Protein AF-A0A2R7KNC0-F1 (afdb_monomer_lite)

Structure (mmCIF, N/CA/C/O backbone):
data_AF-A0A2R7KNC0-F1
#
_entry.id   AF-A0A2R7KNC0-F1
#
loop_
_atom_site.group_PDB
_atom_site.id
_atom_site.type_symbol
_atom_site.label_atom_id
_atom_site.label_alt_id
_atom_site.label_comp_id
_atom_site.label_asym_id
_atom_site.label_entity_id
_atom_site.label_seq_id
_atom_site.pdbx_PDB_ins_code
_atom_site.Cartn_x
_atom_site.Cartn_y
_atom_site.Cartn_z
_atom_site.occupancy
_atom_site.B_iso_or_equiv
_atom_site.auth_seq_id
_atom_site.auth_comp_id
_atom_site.auth_asym_id
_atom_site.auth_atom_id
_atom_site.pdbx_PDB_model_num
ATOM 1 N N . MET A 1 1 ? -12.760 20.084 -7.275 1.00 51.06 1 MET A N 1
ATOM 2 C CA . MET A 1 1 ? -11.986 19.035 -7.972 1.00 51.06 1 MET A CA 1
ATOM 3 C C . MET A 1 1 ? -12.185 17.751 -7.179 1.00 51.06 1 MET A C 1
ATOM 5 O O . MET A 1 1 ? -11.953 17.784 -5.979 1.00 51.06 1 MET A O 1
ATOM 9 N N . TYR A 1 2 ? -12.738 16.696 -7.780 1.00 61.56 2 TYR A N 1
ATOM 10 C CA . TYR A 1 2 ? -12.989 15.420 -7.096 1.00 61.56 2 TYR A CA 1
ATOM 11 C C . TYR A 1 2 ? -11.733 14.554 -7.204 1.00 61.56 2 TYR A C 1
ATOM 13 O O . TYR A 1 2 ? -11.330 14.212 -8.316 1.00 61.56 2 TYR A O 1
ATOM 21 N N . SER A 1 3 ? -11.102 14.238 -6.074 1.00 70.00 3 SER A N 1
ATOM 22 C CA . SER A 1 3 ? -10.018 13.256 -6.032 1.00 70.00 3 SER A CA 1
ATOM 23 C C . SER A 1 3 ? -10.629 11.874 -5.806 1.00 70.00 3 SER A C 1
ATOM 25 O O . SER A 1 3 ? -11.407 11.724 -4.863 1.00 70.00 3 SER A O 1
ATOM 27 N N . PRO A 1 4 ? -10.319 10.870 -6.640 1.00 85.12 4 PRO A N 1
ATOM 28 C CA . PRO A 1 4 ? -10.793 9.511 -6.416 1.00 85.12 4 PRO A CA 1
ATOM 29 C C . PRO A 1 4 ? -10.284 8.949 -5.077 1.00 85.12 4 PRO A C 1
ATOM 31 O O . PRO A 1 4 ? -9.286 9.415 -4.519 1.00 85.12 4 PRO A O 1
ATOM 34 N N . THR A 1 5 ? -10.964 7.916 -4.580 1.00 90.94 5 THR A N 1
ATOM 35 C CA . THR A 1 5 ? -10.633 7.222 -3.328 1.00 90.94 5 THR A CA 1
ATOM 36 C C . THR A 1 5 ? -10.337 5.757 -3.624 1.00 90.94 5 THR A C 1
ATOM 38 O O . THR A 1 5 ? -11.146 5.081 -4.260 1.00 90.94 5 THR A O 1
ATOM 41 N N . LEU A 1 6 ? -9.196 5.253 -3.152 1.00 94.56 6 LEU A N 1
ATOM 42 C CA . LEU A 1 6 ? -8.861 3.831 -3.246 1.00 94.56 6 LEU A CA 1
ATOM 43 C C . LEU A 1 6 ? -9.544 3.044 -2.124 1.00 94.56 6 LEU A C 1
ATOM 45 O O . LEU A 1 6 ? -9.614 3.511 -0.986 1.00 94.56 6 LEU A O 1
ATOM 49 N N . LYS A 1 7 ? -10.018 1.837 -2.447 1.00 96.69 7 LYS A N 1
ATOM 50 C CA . LYS A 1 7 ? -10.521 0.860 -1.474 1.00 96.69 7 LYS A CA 1
ATOM 51 C C . LYS A 1 7 ? -9.513 -0.271 -1.355 1.00 96.69 7 LYS A C 1
ATOM 53 O O . LYS A 1 7 ? -9.277 -0.972 -2.332 1.00 96.69 7 LYS A O 1
ATOM 58 N N . ILE A 1 8 ? -8.920 -0.424 -0.180 1.00 97.88 8 ILE A N 1
ATOM 59 C CA . ILE A 1 8 ? -7.798 -1.330 0.068 1.00 97.88 8 ILE A CA 1
ATOM 60 C C . ILE A 1 8 ? -8.231 -2.380 1.088 1.00 97.88 8 ILE A C 1
ATOM 62 O O . ILE A 1 8 ? -8.847 -2.042 2.100 1.00 97.88 8 ILE A O 1
ATOM 66 N N . LYS A 1 9 ? -7.886 -3.645 0.841 1.00 98.31 9 LYS A N 1
ATOM 67 C CA . LYS A 1 9 ? -8.069 -4.727 1.813 1.00 98.31 9 LYS A CA 1
ATOM 68 C C . LYS A 1 9 ? -6.733 -5.223 2.332 1.00 98.31 9 LYS A C 1
ATOM 70 O O . LYS A 1 9 ? -5.821 -5.439 1.542 1.00 98.31 9 LYS A O 1
ATOM 75 N N . VAL A 1 10 ? -6.632 -5.416 3.643 1.00 98.19 10 VAL A N 1
ATOM 76 C CA . VAL A 1 10 ? -5.415 -5.883 4.327 1.00 98.19 10 VAL A CA 1
ATOM 77 C C . VAL A 1 10 ? -5.677 -7.182 5.094 1.00 98.19 10 VAL A C 1
ATOM 79 O O . VAL A 1 10 ? -6.817 -7.431 5.501 1.00 98.19 10 VAL A O 1
ATOM 82 N N . PRO A 1 11 ? -4.648 -8.007 5.362 1.00 98.06 11 PRO A N 1
ATOM 83 C CA . PRO A 1 11 ? -4.787 -9.160 6.244 1.00 98.06 11 PRO A CA 1
ATOM 84 C C . PRO A 1 11 ? -5.318 -8.768 7.630 1.00 98.06 11 PRO A C 1
ATOM 86 O O . PRO A 1 11 ? -5.011 -7.695 8.160 1.00 98.06 11 PRO A O 1
ATOM 89 N N . ASN A 1 12 ? -6.096 -9.658 8.245 1.00 97.44 12 ASN A N 1
ATOM 90 C CA . ASN A 1 12 ? -6.656 -9.414 9.573 1.00 97.44 12 ASN A CA 1
ATOM 91 C C . ASN A 1 12 ? -5.530 -9.187 10.592 1.00 97.44 12 ASN A C 1
ATOM 93 O O . ASN A 1 12 ? -4.591 -9.974 10.694 1.00 97.44 12 ASN A O 1
ATOM 97 N N . GLY A 1 13 ? -5.626 -8.093 11.346 1.00 95.50 13 GLY A N 1
ATOM 98 C CA . GLY A 1 13 ? -4.624 -7.708 12.341 1.00 95.50 13 GLY A CA 1
ATOM 99 C C . GLY A 1 13 ? -3.347 -7.072 11.781 1.00 95.50 13 GLY A C 1
ATOM 100 O O . GLY A 1 13 ? -2.458 -6.778 12.580 1.00 95.50 13 GLY A O 1
ATOM 101 N N . TYR A 1 14 ? -3.249 -6.830 10.466 1.00 95.94 14 TYR A N 1
ATOM 102 C CA . TYR A 1 14 ? -2.090 -6.163 9.869 1.00 95.94 14 TYR A CA 1
ATOM 103 C C . TYR A 1 14 ? -1.869 -4.765 10.464 1.00 95.94 14 TYR A C 1
ATOM 105 O O . TYR A 1 14 ? -2.813 -3.995 10.663 1.00 95.94 14 TYR A O 1
ATOM 113 N N . LYS A 1 15 ? -0.601 -4.450 10.737 1.00 94.94 15 LYS A N 1
ATOM 114 C CA . LYS A 1 15 ? -0.111 -3.160 11.231 1.00 94.94 15 LYS A CA 1
ATOM 115 C C . LYS A 1 15 ? 1.241 -2.897 10.586 1.00 94.94 15 LYS A C 1
ATOM 117 O O . LYS A 1 15 ? 2.023 -3.833 10.423 1.00 94.94 15 LYS A O 1
ATOM 122 N N . GLY A 1 16 ? 1.522 -1.643 10.266 1.00 95.00 16 GLY A N 1
ATOM 123 C CA . GLY A 1 16 ? 2.749 -1.261 9.575 1.00 95.00 16 GLY A CA 1
ATOM 124 C C . GLY A 1 16 ? 2.489 -0.444 8.319 1.00 95.00 16 GLY A C 1
ATOM 125 O O . GLY A 1 16 ? 1.428 0.164 8.162 1.00 95.00 16 GLY A O 1
ATOM 126 N N . GLU A 1 17 ? 3.496 -0.386 7.455 1.00 95.25 17 GLU A N 1
ATOM 127 C CA . GLU A 1 17 ? 3.472 0.415 6.235 1.00 95.25 17 GLU A CA 1
ATOM 128 C C . GLU A 1 17 ? 2.849 -0.354 5.071 1.00 95.25 17 GLU A C 1
ATOM 130 O O . GLU A 1 17 ? 3.327 -1.415 4.679 1.00 95.25 17 GLU A O 1
ATOM 135 N N . VAL A 1 18 ? 1.802 0.225 4.491 1.00 96.56 18 VAL A N 1
ATOM 136 C CA . VAL A 1 18 ? 1.200 -0.259 3.254 1.00 96.56 18 VAL A CA 1
ATOM 137 C C . VAL A 1 18 ? 1.874 0.435 2.081 1.00 96.56 18 VAL A C 1
ATOM 139 O O . VAL A 1 18 ? 1.961 1.661 2.055 1.00 96.56 18 VAL A O 1
ATOM 142 N N . ASN A 1 19 ? 2.305 -0.349 1.098 1.00 96.56 19 ASN A N 1
ATO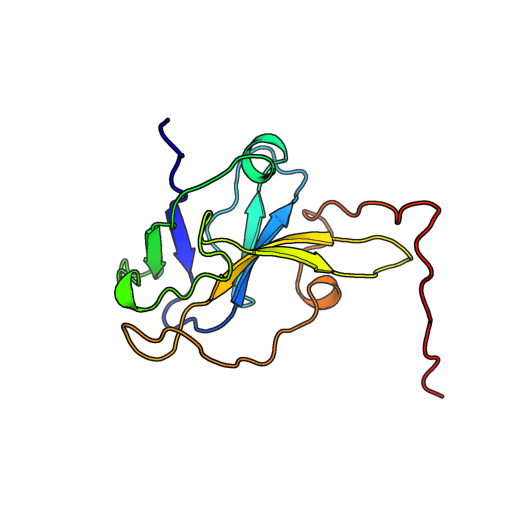M 143 C CA . ASN A 1 19 ? 2.997 0.108 -0.097 1.00 96.56 19 ASN A CA 1
ATOM 144 C C . ASN A 1 19 ? 2.224 -0.316 -1.346 1.00 96.56 19 ASN A C 1
ATOM 146 O O . ASN A 1 19 ? 2.114 -1.501 -1.649 1.00 96.56 19 ASN A O 1
ATOM 150 N N . LEU A 1 20 ? 1.702 0.657 -2.088 1.00 97.25 20 LEU A N 1
ATOM 151 C CA . LEU A 1 20 ? 1.058 0.451 -3.382 1.00 97.25 20 LEU A CA 1
ATOM 152 C C . LEU A 1 20 ? 2.082 0.708 -4.489 1.00 97.25 20 LEU A C 1
ATOM 154 O O . LEU A 1 20 ? 2.442 1.853 -4.765 1.00 97.25 20 LEU A O 1
ATOM 158 N N . VAL A 1 21 ? 2.598 -0.369 -5.069 1.00 97.06 21 VAL A N 1
ATOM 159 C CA . VAL A 1 21 ? 3.745 -0.375 -5.980 1.00 97.06 21 VAL A CA 1
ATOM 160 C C . VAL A 1 21 ? 3.300 -0.154 -7.423 1.00 97.06 21 VAL A C 1
ATOM 162 O O . VAL A 1 21 ? 2.324 -0.755 -7.869 1.00 97.06 21 VAL A O 1
ATOM 165 N N . LEU A 1 22 ? 4.037 0.676 -8.165 1.00 96.75 22 LEU A N 1
ATOM 166 C CA . LEU A 1 22 ? 3.847 0.826 -9.610 1.00 96.75 22 LEU A CA 1
ATOM 167 C C . LEU A 1 22 ? 4.147 -0.500 -10.326 1.00 96.75 22 LEU A C 1
ATOM 169 O O . LEU A 1 22 ? 5.214 -1.091 -10.141 1.00 96.75 22 LEU A O 1
ATOM 173 N N . SER A 1 23 ? 3.210 -0.968 -11.145 1.00 95.62 23 SER A N 1
ATOM 174 C CA . SER A 1 23 ? 3.199 -2.338 -11.642 1.00 95.62 23 SER A CA 1
ATOM 175 C C . SER A 1 23 ? 2.656 -2.450 -13.066 1.00 95.62 23 SER A C 1
ATOM 177 O O . SER A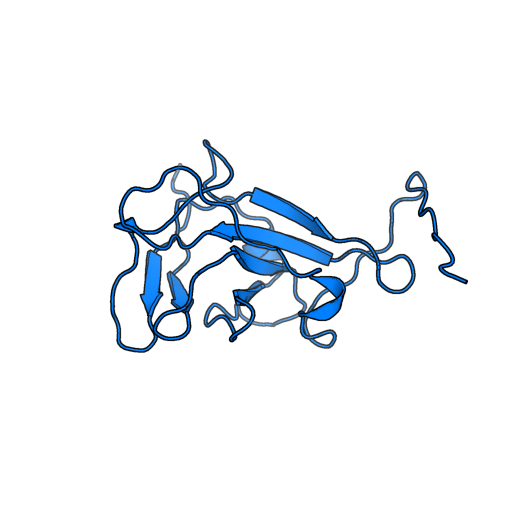 1 23 ? 1.864 -1.624 -13.508 1.00 95.62 23 SER A O 1
ATOM 179 N N . ASN A 1 24 ? 3.088 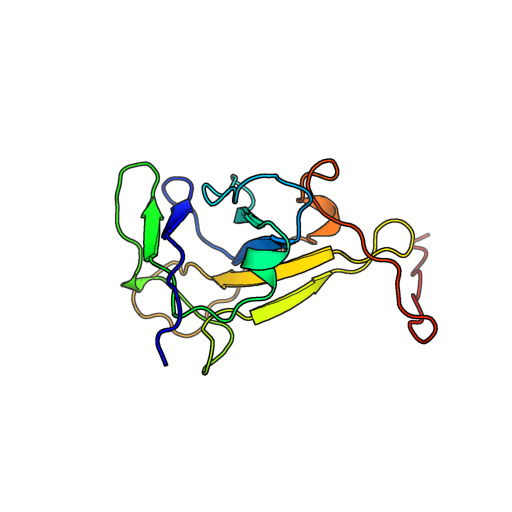-3.492 -13.781 1.00 93.62 24 ASN A N 1
ATOM 180 C CA . ASN A 1 24 ? 2.634 -3.818 -15.134 1.00 93.62 24 ASN A CA 1
ATOM 181 C C . ASN A 1 24 ? 1.419 -4.764 -15.106 1.00 93.62 24 ASN A C 1
ATOM 183 O O . ASN A 1 24 ? 1.439 -5.834 -15.712 1.00 93.62 24 ASN A O 1
ATOM 187 N N . VAL A 1 25 ? 0.411 -4.415 -14.311 1.00 93.69 25 VAL A N 1
ATOM 188 C CA . VAL A 1 25 ? -0.848 -5.161 -14.195 1.00 93.69 25 VAL A CA 1
ATOM 189 C C . VAL A 1 25 ? -1.923 -4.500 -15.048 1.00 93.69 25 VAL A C 1
ATOM 191 O O . VAL A 1 25 ? -1.935 -3.277 -15.173 1.00 93.69 25 VAL A O 1
ATOM 194 N N . ASP A 1 26 ? -2.834 -5.304 -15.597 1.00 92.38 26 ASP A N 1
ATOM 195 C CA . ASP A 1 26 ? -3.975 -4.795 -16.370 1.00 92.38 26 ASP A CA 1
ATOM 196 C C . ASP A 1 26 ? -5.000 -4.080 -15.473 1.00 92.38 26 ASP A C 1
ATOM 198 O O . ASP A 1 26 ? -5.622 -3.109 -15.894 1.00 92.38 26 ASP A O 1
ATOM 202 N N . ASP A 1 27 ? -5.134 -4.541 -14.224 1.00 94.00 27 ASP A N 1
ATOM 203 C CA . ASP A 1 27 ? -6.018 -3.986 -13.201 1.00 94.00 27 ASP A CA 1
ATOM 204 C C . ASP A 1 27 ? -5.294 -3.871 -11.850 1.00 94.00 27 ASP A C 1
ATOM 206 O O . ASP A 1 27 ? -4.443 -4.690 -11.490 1.00 94.00 27 ASP A O 1
ATOM 210 N N . ASN A 1 28 ? -5.690 -2.880 -11.049 1.00 96.25 28 ASN A N 1
ATOM 211 C CA . ASN A 1 28 ? -5.137 -2.657 -9.713 1.00 96.25 28 ASN A CA 1
ATOM 212 C C . ASN A 1 28 ? -5.356 -3.849 -8.762 1.00 96.25 28 ASN A C 1
ATOM 214 O O . ASN A 1 28 ? -6.478 -4.313 -8.554 1.00 96.25 28 ASN A O 1
ATOM 218 N N . ILE A 1 29 ? -4.298 -4.251 -8.056 1.00 96.62 29 ILE A N 1
ATOM 219 C CA . ILE A 1 29 ? -4.322 -5.260 -6.992 1.00 96.62 29 ILE A CA 1
ATOM 220 C C . ILE A 1 29 ? -4.311 -4.541 -5.636 1.00 96.62 29 ILE A C 1
ATOM 222 O O . ILE A 1 29 ? -3.260 -4.254 -5.061 1.00 96.62 29 ILE A O 1
ATOM 226 N N . LEU A 1 30 ? -5.508 -4.242 -5.124 1.00 96.75 30 LEU A N 1
ATOM 227 C CA . LEU A 1 30 ? -5.720 -3.502 -3.867 1.00 96.75 30 LEU A CA 1
ATOM 228 C C . LEU A 1 30 ? -5.973 -4.402 -2.644 1.00 96.75 30 LEU A C 1
ATOM 230 O O . LEU A 1 30 ? -6.246 -3.903 -1.551 1.00 96.75 30 LEU A O 1
ATOM 234 N N . ILE A 1 31 ? -5.888 -5.722 -2.815 1.00 97.50 31 ILE A N 1
ATOM 235 C CA . ILE A 1 31 ? -5.780 -6.672 -1.704 1.00 97.50 31 ILE A CA 1
ATOM 236 C C . ILE A 1 31 ? -4.290 -6.814 -1.413 1.00 97.50 31 ILE A C 1
ATOM 238 O O . ILE A 1 31 ? -3.570 -7.437 -2.192 1.00 97.50 31 ILE A O 1
ATOM 242 N N . VAL A 1 32 ? -3.824 -6.189 -0.336 1.00 96.00 32 VAL A N 1
ATOM 243 C CA . VAL A 1 32 ? -2.399 -6.184 -0.007 1.00 96.00 32 VAL A CA 1
ATOM 244 C C . VAL A 1 32 ? -1.984 -7.495 0.651 1.00 96.00 32 VAL A C 1
ATOM 246 O O . VAL A 1 32 ? -2.764 -8.133 1.362 1.00 96.00 32 VAL A O 1
ATOM 249 N N . ASP A 1 33 ? -0.743 -7.899 0.410 1.00 94.56 33 ASP A N 1
ATOM 250 C CA . ASP A 1 33 ? -0.181 -9.122 0.972 1.00 94.56 33 ASP A CA 1
ATOM 251 C C . ASP A 1 33 ? 0.232 -8.975 2.452 1.00 94.56 33 ASP A C 1
ATOM 253 O O . ASP A 1 33 ? 0.067 -7.931 3.088 1.00 94.56 33 ASP A O 1
ATOM 257 N N . SER A 1 34 ? 0.799 -10.039 3.028 1.00 93.31 34 SER A N 1
ATOM 258 C CA . SER A 1 34 ? 1.285 -10.050 4.415 1.00 93.31 34 SER A CA 1
ATOM 259 C C . SER A 1 34 ? 2.454 -9.099 4.685 1.00 93.31 34 SER A C 1
ATOM 261 O O . SER A 1 34 ? 2.747 -8.820 5.846 1.00 93.31 34 SER A O 1
ATOM 263 N N . ASN A 1 35 ? 3.138 -8.614 3.645 1.00 93.69 35 ASN A N 1
ATOM 264 C CA . ASN A 1 35 ? 4.158 -7.578 3.766 1.00 93.69 35 ASN A CA 1
ATOM 265 C C . ASN A 1 35 ? 3.561 -6.164 3.659 1.00 93.69 35 ASN A C 1
ATOM 267 O O . ASN A 1 35 ? 4.279 -5.196 3.891 1.00 93.69 35 ASN A O 1
ATOM 271 N N . GLY A 1 36 ? 2.263 -6.036 3.369 1.00 94.88 36 GLY A N 1
ATOM 272 C CA . GLY A 1 36 ? 1.595 -4.759 3.135 1.00 94.88 36 GLY A CA 1
ATOM 273 C C . GLY A 1 36 ? 1.752 -4.248 1.710 1.00 94.88 36 GLY A C 1
ATOM 274 O O . GLY A 1 36 ? 1.606 -3.050 1.488 1.00 94.88 36 GLY A O 1
ATOM 275 N N . THR A 1 37 ? 2.058 -5.116 0.745 1.00 96.75 37 THR A N 1
ATOM 276 C CA . THR A 1 37 ? 2.280 -4.708 -0.647 1.00 96.75 37 THR A CA 1
ATOM 277 C C . THR A 1 37 ? 1.022 -4.909 -1.485 1.00 96.75 37 THR A C 1
ATOM 279 O O . THR A 1 37 ? 0.466 -6.005 -1.519 1.00 96.75 37 THR A O 1
ATOM 282 N N . GLY A 1 38 ? 0.592 -3.859 -2.183 1.00 97.38 38 GLY A N 1
ATOM 283 C CA . GLY A 1 38 ? -0.382 -3.905 -3.277 1.00 97.38 38 GLY A CA 1
ATOM 284 C C . GLY A 1 38 ? 0.233 -3.366 -4.567 1.00 97.38 38 GLY A C 1
ATOM 285 O O . GLY A 1 38 ? 1.348 -2.844 -4.552 1.00 97.38 38 GLY A O 1
ATOM 286 N N . TYR A 1 39 ? -0.488 -3.468 -5.682 1.00 97.88 39 TYR A N 1
ATOM 287 C CA . TYR A 1 39 ? 0.034 -3.110 -7.004 1.00 97.88 39 TYR A CA 1
ATOM 288 C C . TYR A 1 39 ? -0.959 -2.231 -7.754 1.00 97.88 39 TYR A C 1
ATOM 290 O O . TYR A 1 39 ? -2.155 -2.514 -7.764 1.00 97.88 39 TYR A O 1
ATOM 298 N N . LEU A 1 40 ? -0.462 -1.160 -8.363 1.00 97.50 40 LEU A N 1
ATOM 299 C CA . LEU A 1 40 ? -1.252 -0.239 -9.170 1.00 97.50 40 LEU A CA 1
ATOM 300 C C . LEU A 1 40 ? -0.770 -0.271 -10.612 1.00 97.50 40 LEU A C 1
ATOM 302 O O . LEU A 1 40 ? 0.440 -0.306 -10.852 1.00 97.50 40 LEU A O 1
ATOM 306 N N . ASP A 1 41 ? -1.711 -0.181 -11.544 1.00 96.50 41 ASP A N 1
ATOM 307 C CA . ASP A 1 41 ? -1.382 0.164 -12.923 1.00 96.50 41 ASP A CA 1
ATOM 308 C C . ASP A 1 41 ? -0.817 1.601 -13.003 1.00 96.50 41 ASP A C 1
ATOM 310 O O . ASP A 1 41 ? -0.933 2.409 -12.069 1.00 96.50 41 ASP A O 1
ATOM 314 N N . GLU A 1 42 ? -0.182 1.941 -14.125 1.00 94.94 42 GLU A N 1
ATOM 315 C CA . GLU A 1 42 ? 0.479 3.240 -14.303 1.00 94.94 42 GLU A CA 1
ATOM 316 C C . GLU A 1 42 ? -0.492 4.426 -14.248 1.00 94.94 42 GLU A C 1
ATOM 318 O O . GLU A 1 42 ? -0.194 5.464 -13.642 1.00 94.94 42 GLU A O 1
ATOM 323 N N . TRP A 1 43 ? -1.667 4.288 -14.863 1.00 92.94 43 TRP A N 1
ATOM 324 C CA . TRP A 1 43 ? -2.665 5.352 -14.884 1.00 92.94 43 TRP A CA 1
ATOM 325 C C . TRP A 1 43 ? -3.134 5.672 -13.464 1.00 92.94 43 TRP A C 1
ATOM 327 O O . TRP A 1 43 ? -3.265 6.840 -13.087 1.00 92.94 43 TRP A O 1
ATOM 337 N N . THR A 1 44 ? -3.351 4.636 -12.658 1.00 93.38 44 THR A N 1
ATOM 338 C CA . THR A 1 44 ? -3.861 4.723 -11.297 1.00 93.38 44 THR A CA 1
ATOM 339 C C . THR A 1 44 ? -2.774 5.294 -10.419 1.00 93.38 44 THR A C 1
ATOM 341 O O . THR A 1 44 ? -3.044 6.242 -9.692 1.00 93.38 44 THR A O 1
ATOM 344 N N . PHE A 1 45 ? -1.539 4.814 -10.541 1.00 94.62 45 PHE A N 1
ATOM 345 C CA . PHE A 1 45 ? -0.396 5.307 -9.780 1.00 94.62 45 PHE A CA 1
ATOM 346 C C . PHE A 1 45 ? -0.129 6.809 -9.969 1.00 94.62 45 PHE A C 1
ATOM 348 O O . PHE A 1 45 ? 0.244 7.508 -9.025 1.00 94.62 45 PHE A O 1
ATOM 355 N N . ASN A 1 46 ? -0.322 7.327 -11.184 1.00 92.19 46 ASN A N 1
ATOM 356 C CA . ASN A 1 46 ? -0.019 8.721 -11.513 1.00 92.19 46 ASN A CA 1
ATOM 357 C C . ASN A 1 46 ? -1.100 9.722 -11.088 1.00 92.19 46 ASN A C 1
ATOM 359 O O . ASN A 1 46 ? -0.928 10.932 -11.256 1.00 92.19 46 ASN A O 1
ATOM 363 N N . LYS A 1 47 ? -2.201 9.248 -10.505 1.00 90.81 47 LYS A N 1
ATOM 364 C CA . LYS A 1 47 ? -3.251 10.112 -9.976 1.00 90.81 47 LYS A CA 1
ATOM 365 C C . LYS A 1 47 ? -3.004 10.548 -8.544 1.00 90.81 47 LYS A C 1
ATOM 367 O O . LYS A 1 47 ? -2.356 9.879 -7.747 1.00 90.81 47 LYS A O 1
ATOM 372 N N . THR A 1 48 ? -3.644 11.658 -8.205 1.00 86.00 48 THR A N 1
ATOM 373 C CA . THR A 1 48 ? -3.777 12.120 -6.828 1.00 86.00 48 THR A CA 1
ATOM 374 C C . THR A 1 48 ? -5.044 11.543 -6.213 1.00 86.00 48 THR A C 1
ATOM 376 O O . THR A 1 48 ? -6.133 11.706 -6.765 1.00 86.00 48 THR A O 1
ATOM 379 N N . TYR A 1 49 ? -4.909 10.923 -5.045 1.00 86.00 49 TYR A N 1
ATOM 380 C CA . TYR A 1 49 ? -6.029 10.357 -4.298 1.00 86.00 49 TYR A CA 1
ATOM 381 C C . TYR A 1 49 ? -6.269 11.123 -3.009 1.00 86.00 49 TYR A C 1
ATOM 383 O O . TYR A 1 49 ? -5.366 11.751 -2.453 1.00 86.00 49 TYR A O 1
ATOM 391 N N . SER A 1 50 ? -7.507 11.054 -2.532 1.00 89.38 50 SER A N 1
ATOM 392 C CA . SER A 1 50 ? -7.800 11.344 -1.134 1.00 89.38 50 SER A CA 1
ATOM 393 C C . SER A 1 50 ? -7.319 10.196 -0.244 1.00 89.38 50 SER A C 1
ATOM 395 O O . SER A 1 50 ? -6.925 9.130 -0.723 1.00 89.38 50 SER A O 1
ATOM 397 N N . ARG A 1 51 ? -7.454 10.381 1.070 1.00 93.56 51 ARG A N 1
ATOM 398 C CA . ARG A 1 51 ? -7.344 9.302 2.058 1.00 93.56 51 ARG A CA 1
ATOM 399 C C . ARG A 1 51 ? -8.118 8.047 1.602 1.00 93.56 51 ARG A C 1
ATOM 401 O O . ARG A 1 51 ? -9.268 8.208 1.182 1.00 93.56 51 ARG A O 1
ATOM 408 N N . PRO A 1 52 ? -7.514 6.844 1.644 1.00 95.56 52 PRO A N 1
ATOM 409 C CA . PRO A 1 52 ? -8.164 5.612 1.214 1.00 95.56 52 PRO A CA 1
ATOM 410 C C . PRO A 1 52 ? -9.180 5.113 2.240 1.00 95.56 52 PRO A C 1
ATOM 412 O O . PRO A 1 52 ? -9.118 5.458 3.417 1.00 95.56 52 PRO A O 1
ATOM 415 N N . ILE A 1 53 ? -10.060 4.224 1.788 1.00 96.81 53 ILE A N 1
ATOM 416 C CA . ILE A 1 53 ? -10.871 3.377 2.663 1.00 96.81 53 ILE A CA 1
ATOM 417 C C . ILE A 1 53 ? -10.122 2.059 2.818 1.00 96.81 53 ILE A C 1
ATOM 419 O O . ILE A 1 53 ? -9.800 1.416 1.817 1.00 96.81 53 ILE A O 1
ATOM 423 N N . VAL A 1 54 ? -9.842 1.660 4.057 1.00 97.94 54 VAL A N 1
ATOM 424 C CA . VAL A 1 54 ? -9.090 0.436 4.347 1.00 97.94 54 VAL A CA 1
ATOM 425 C C . VAL A 1 54 ? -9.913 -0.479 5.239 1.00 97.94 54 VAL A C 1
ATOM 427 O O . VAL A 1 54 ? -10.395 -0.065 6.295 1.00 97.94 54 VAL A O 1
ATOM 430 N N . GLU A 1 55 ? -10.041 -1.732 4.820 1.00 98.19 55 GLU A N 1
ATOM 431 C CA . GLU A 1 55 ? -10.749 -2.780 5.550 1.00 98.19 55 GLU A CA 1
ATOM 432 C C . GLU A 1 55 ? -9.861 -4.010 5.728 1.00 98.19 55 GLU A C 1
ATOM 434 O O . GLU A 1 55 ? -9.001 -4.317 4.903 1.00 98.19 55 GLU A O 1
ATOM 439 N N . GLN A 1 56 ? -10.084 -4.745 6.806 1.00 97.81 56 GLN A N 1
ATOM 440 C CA . GLN A 1 56 ? -9.541 -6.086 6.963 1.00 97.81 56 GLN A CA 1
ATOM 441 C C . GLN A 1 56 ? -10.297 -7.078 6.066 1.00 97.81 56 GLN A C 1
ATOM 443 O O . GLN A 1 56 ? -11.393 -6.796 5.574 1.00 97.81 56 GLN A O 1
ATOM 448 N N . MET A 1 57 ? -9.725 -8.262 5.845 1.00 97.75 57 MET A N 1
ATOM 449 C CA . MET A 1 57 ? -10.371 -9.320 5.055 1.00 97.75 57 MET A CA 1
ATOM 450 C C . MET A 1 57 ? -11.711 -9.773 5.653 1.00 97.75 57 MET A C 1
ATOM 452 O O . MET A 1 57 ? -12.598 -10.174 4.902 1.00 97.75 57 MET A O 1
ATOM 456 N N . ASP A 1 58 ? -11.875 -9.666 6.973 1.00 97.12 58 ASP A N 1
ATOM 457 C CA . ASP A 1 58 ? -13.138 -9.909 7.685 1.00 97.12 58 ASP A CA 1
ATOM 458 C C . ASP A 1 58 ? -14.149 -8.743 7.616 1.00 97.12 58 ASP A C 1
ATOM 460 O O . ASP A 1 58 ? -15.256 -8.858 8.138 1.00 97.12 58 ASP A O 1
ATOM 464 N N . GLY A 1 59 ? -13.795 -7.637 6.955 1.00 97.06 59 GLY A N 1
ATOM 465 C CA . GLY A 1 59 ? -14.641 -6.455 6.795 1.00 97.06 59 GLY A CA 1
ATOM 466 C C . GLY A 1 59 ? -14.492 -5.403 7.896 1.00 97.06 59 GLY A C 1
ATOM 467 O O . GLY A 1 59 ? -15.173 -4.379 7.843 1.00 97.06 59 GLY A O 1
ATOM 468 N N . LYS A 1 60 ? -13.606 -5.590 8.886 1.00 97.50 60 LYS A N 1
ATOM 469 C CA . LYS A 1 60 ? -13.360 -4.554 9.896 1.00 97.50 60 LYS A CA 1
ATOM 470 C C . LYS A 1 60 ? -12.751 -3.304 9.257 1.00 97.50 60 LYS A C 1
ATOM 472 O O . LYS A 1 60 ? -11.657 -3.348 8.698 1.00 97.50 60 LYS A O 1
ATOM 477 N N . ASN A 1 61 ? -13.427 -2.170 9.410 1.00 97.44 61 ASN A N 1
ATOM 478 C CA . ASN A 1 61 ? -12.941 -0.874 8.951 1.00 97.44 61 ASN A CA 1
ATOM 479 C C . ASN A 1 61 ? -11.767 -0.374 9.821 1.00 97.44 61 ASN A C 1
ATOM 481 O O . ASN A 1 61 ? -11.804 -0.483 11.049 1.00 97.44 61 ASN A O 1
ATOM 485 N N . LEU A 1 62 ? -10.723 0.158 9.179 1.00 97.38 62 LEU A N 1
ATOM 486 C CA . LEU A 1 62 ? -9.496 0.629 9.830 1.00 97.38 62 LEU A CA 1
ATOM 487 C C . LEU A 1 62 ? -9.287 2.142 9.734 1.00 97.38 62 LEU A C 1
ATOM 489 O O . LEU A 1 62 ? -8.188 2.609 10.021 1.00 97.38 62 LEU A O 1
ATOM 493 N N . ASP A 1 63 ? -10.305 2.913 9.353 1.00 95.25 63 ASP A N 1
ATOM 494 C CA . ASP A 1 63 ? -10.179 4.345 9.077 1.00 95.25 63 ASP A CA 1
ATOM 495 C C . ASP A 1 63 ? -9.555 5.113 10.253 1.00 95.25 63 ASP A C 1
ATOM 497 O O . ASP A 1 63 ? -8.639 5.903 10.063 1.00 95.25 63 ASP A O 1
ATOM 501 N N . GLU A 1 64 ? -9.926 4.817 11.497 1.00 96.31 64 GLU A N 1
ATOM 502 C CA . GLU A 1 64 ? -9.343 5.484 12.672 1.00 96.31 64 GLU A CA 1
ATOM 503 C C . GLU A 1 64 ? -7.862 5.153 12.909 1.00 96.31 64 GLU A C 1
ATOM 505 O O . GLU A 1 64 ? -7.187 5.875 13.633 1.00 96.31 64 GLU A O 1
ATOM 510 N N . TYR A 1 65 ? -7.330 4.095 12.299 1.00 96.94 65 TYR A N 1
ATOM 511 C CA . TYR A 1 65 ? -5.951 3.634 12.482 1.00 96.94 65 TYR A CA 1
ATOM 512 C C . TYR A 1 65 ? -5.002 4.142 11.390 1.00 96.94 65 TYR A C 1
ATOM 514 O O . TYR A 1 65 ? -3.804 3.862 11.448 1.00 96.94 65 TYR A O 1
ATOM 522 N N . LEU A 1 66 ? -5.512 4.851 10.376 1.00 96.38 66 LEU A N 1
ATOM 523 C CA . LEU A 1 66 ? -4.706 5.250 9.224 1.00 96.38 66 LEU A CA 1
ATOM 524 C C . LEU A 1 66 ? -3.876 6.498 9.515 1.00 96.38 66 LEU A C 1
ATOM 526 O O . LEU A 1 66 ? -4.420 7.565 9.809 1.00 96.38 66 LEU A O 1
ATOM 530 N N . ILE A 1 67 ? -2.570 6.369 9.308 1.00 95.44 67 ILE A N 1
ATOM 531 C CA . ILE A 1 67 ? -1.568 7.424 9.430 1.00 95.44 67 ILE A CA 1
ATOM 532 C C . ILE A 1 67 ? -1.059 7.766 8.026 1.00 95.44 67 ILE A C 1
ATOM 534 O O . ILE A 1 67 ? -0.477 6.921 7.344 1.00 95.44 67 ILE A O 1
ATOM 538 N N . GLY A 1 68 ? -1.295 9.001 7.587 1.00 93.81 68 GLY A N 1
ATOM 539 C CA . GLY A 1 68 ? -0.805 9.505 6.303 1.00 93.81 68 GLY A CA 1
ATOM 540 C C . GLY A 1 68 ? 0.611 10.071 6.409 1.00 93.81 68 GLY A C 1
ATOM 541 O O . GLY A 1 68 ? 1.020 10.542 7.465 1.00 93.81 68 GLY A O 1
ATOM 542 N N . PHE A 1 69 ? 1.344 10.070 5.298 1.00 90.62 69 PHE A N 1
ATOM 543 C CA . PHE A 1 69 ? 2.678 10.678 5.197 1.00 90.62 69 PHE A CA 1
ATOM 544 C C . PHE A 1 69 ? 2.677 12.050 4.522 1.00 90.62 69 PHE A C 1
ATOM 546 O O . PHE A 1 69 ? 3.676 12.763 4.571 1.00 90.62 69 PHE A O 1
ATOM 553 N N . SER A 1 70 ? 1.566 12.426 3.888 1.00 85.69 70 SER A N 1
ATOM 554 C CA . SER A 1 70 ? 1.407 13.709 3.207 1.00 85.69 70 SER A CA 1
ATOM 555 C C . SER A 1 70 ? 0.164 14.441 3.715 1.00 85.69 70 SER A C 1
ATOM 557 O O . SER A 1 70 ? -0.934 13.881 3.643 1.00 85.69 70 SER A O 1
ATOM 559 N N . PRO A 1 71 ? 0.280 15.706 4.162 1.00 80.75 71 PRO A N 1
ATOM 560 C CA . PRO A 1 71 ? -0.877 16.504 4.566 1.00 80.75 71 PRO A CA 1
ATOM 561 C C . PRO A 1 71 ? -1.872 16.782 3.431 1.00 80.75 71 PRO A C 1
ATOM 563 O O . PRO A 1 71 ? -3.050 17.000 3.698 1.00 80.75 71 PRO A O 1
ATOM 566 N N . SER A 1 72 ? -1.417 16.802 2.173 1.00 80.56 72 SER A N 1
ATOM 567 C CA . SER A 1 72 ? -2.242 17.182 1.016 1.00 80.56 72 SER A CA 1
ATOM 568 C C . SER A 1 72 ? -2.866 15.989 0.293 1.00 80.56 72 SER A C 1
ATOM 570 O O . SER A 1 72 ? -4.002 16.076 -0.166 1.00 80.56 72 SER A O 1
ATOM 572 N N . THR A 1 73 ? -2.139 14.875 0.188 1.00 85.75 73 THR A N 1
ATOM 573 C CA . THR A 1 73 ? -2.537 13.698 -0.607 1.00 85.75 73 THR A CA 1
ATOM 574 C C . THR A 1 73 ? -2.741 12.444 0.228 1.00 85.75 73 THR A C 1
ATOM 576 O O . THR A 1 73 ? -3.062 11.401 -0.330 1.00 85.75 73 THR A O 1
ATOM 579 N N . PHE A 1 74 ? -2.547 12.521 1.549 1.00 92.75 74 PHE A N 1
ATOM 580 C CA . PHE A 1 74 ? -2.504 11.398 2.492 1.00 92.75 74 PHE A CA 1
ATOM 581 C C . PHE A 1 74 ? -1.332 10.429 2.255 1.00 92.75 74 PHE A C 1
ATOM 583 O O . PHE A 1 74 ? -0.534 10.190 3.160 1.00 92.75 74 PHE A O 1
ATOM 590 N N . PHE A 1 75 ? -1.190 9.919 1.035 1.00 94.62 75 PHE A N 1
ATOM 591 C CA . PHE A 1 75 ? -0.097 9.056 0.606 1.00 94.62 75 PHE A CA 1
ATOM 592 C C . PHE A 1 75 ? 1.230 9.809 0.513 1.00 94.62 75 PHE A C 1
ATOM 594 O O . PHE A 1 75 ? 1.285 10.918 -0.025 1.00 94.62 75 PHE A O 1
ATOM 601 N N . GLY A 1 76 ? 2.305 9.167 0.961 1.00 93.06 76 GLY A N 1
ATOM 602 C CA . GLY A 1 76 ? 3.670 9.524 0.590 1.00 93.06 76 GLY A CA 1
ATOM 603 C C . GLY A 1 76 ? 4.023 8.883 -0.748 1.00 93.06 76 GLY A C 1
ATOM 604 O O . GLY A 1 76 ? 3.718 7.715 -0.963 1.00 93.06 76 GLY A O 1
ATOM 605 N N . LYS A 1 77 ? 4.652 9.630 -1.659 1.00 92.50 77 LYS A N 1
ATOM 606 C CA . LYS A 1 77 ? 5.212 9.065 -2.894 1.00 92.50 77 LYS A CA 1
ATOM 607 C C . LYS A 1 77 ? 6.696 8.799 -2.672 1.00 92.50 77 LYS A C 1
ATOM 609 O O . LYS A 1 77 ? 7.443 9.729 -2.377 1.00 92.50 77 LYS A O 1
ATOM 614 N N . GLY A 1 78 ? 7.097 7.540 -2.785 1.00 89.12 78 GLY A N 1
ATOM 615 C CA . GLY A 1 78 ? 8.440 7.080 -2.453 1.00 89.12 78 GLY A CA 1
ATOM 616 C C . GLY A 1 78 ? 9.118 6.340 -3.598 1.00 89.12 78 GLY A C 1
ATOM 617 O O . GLY A 1 78 ? 8.473 5.824 -4.514 1.00 89.12 78 GLY A O 1
ATOM 618 N N . LYS A 1 79 ? 10.446 6.271 -3.504 1.00 88.94 79 LYS A N 1
ATOM 619 C CA . LYS A 1 79 ? 11.308 5.433 -4.336 1.00 88.94 79 LYS A CA 1
ATOM 620 C C . LYS A 1 79 ? 12.137 4.538 -3.424 1.00 88.94 79 LYS A C 1
ATOM 622 O O . LYS A 1 79 ? 12.628 5.001 -2.398 1.00 88.94 79 LYS A O 1
ATOM 627 N N . SER A 1 80 ? 12.303 3.276 -3.796 1.00 87.12 80 SER A N 1
ATOM 628 C CA . SER A 1 80 ? 13.200 2.345 -3.115 1.00 87.12 80 SER A CA 1
ATOM 629 C C . SER A 1 80 ? 14.259 1.857 -4.094 1.00 87.12 80 SER A C 1
ATOM 631 O O . SER A 1 80 ? 13.947 1.347 -5.172 1.00 87.12 80 SER A O 1
ATOM 633 N N . CYS A 1 81 ? 15.512 2.055 -3.700 1.00 79.06 81 CYS A N 1
ATOM 634 C CA . CYS A 1 81 ? 16.713 1.725 -4.450 1.00 79.06 81 CYS A CA 1
ATOM 635 C C . CYS A 1 81 ? 17.503 0.642 -3.691 1.00 79.06 81 CYS A C 1
ATOM 637 O O . CYS A 1 81 ? 17.494 0.621 -2.465 1.00 79.06 81 CYS A O 1
ATOM 639 N N . CYS A 1 82 ? 18.210 -0.277 -4.341 1.00 74.12 82 CYS A N 1
ATOM 640 C CA . CYS A 1 82 ? 18.133 -0.631 -5.756 1.00 74.12 82 CYS A CA 1
ATOM 641 C C . CYS A 1 82 ? 18.304 -2.142 -5.908 1.00 74.12 82 CYS A C 1
ATOM 643 O O . CYS A 1 82 ? 19.088 -2.759 -5.190 1.00 74.12 82 CYS A O 1
ATOM 645 N N . VAL A 1 83 ? 17.627 -2.728 -6.898 1.00 68.56 83 VAL A N 1
ATOM 646 C CA . VAL A 1 83 ? 17.964 -4.065 -7.413 1.00 68.56 83 VAL A CA 1
ATOM 647 C C . VAL A 1 83 ? 18.595 -3.864 -8.779 1.00 68.56 83 VAL A C 1
ATOM 649 O O . VAL A 1 83 ? 17.933 -3.361 -9.681 1.00 68.56 83 VAL A O 1
ATOM 652 N N . ALA A 1 84 ? 19.874 -4.217 -8.933 1.00 71.31 84 ALA A N 1
ATOM 653 C CA . ALA A 1 84 ? 20.601 -4.086 -10.200 1.00 71.31 84 ALA A CA 1
ATOM 654 C C . ALA A 1 84 ? 20.493 -2.679 -10.836 1.00 71.31 84 ALA A C 1
ATOM 656 O O . ALA A 1 84 ? 20.199 -2.553 -12.022 1.00 71.31 84 ALA 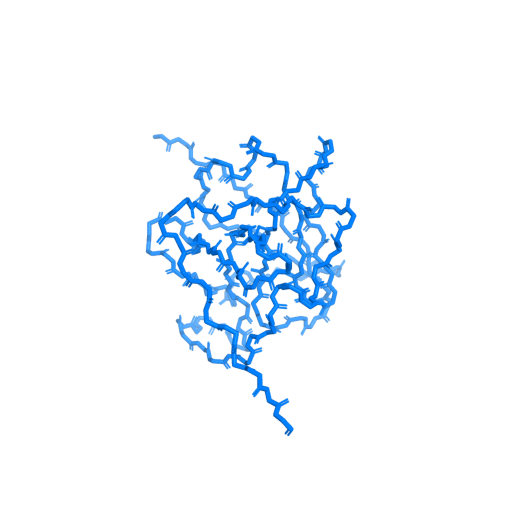A O 1
ATOM 657 N N . LYS A 1 85 ? 20.712 -1.618 -10.039 1.00 76.75 85 LYS A N 1
ATOM 658 C CA . LYS A 1 85 ? 20.611 -0.199 -10.459 1.00 76.75 85 LYS A CA 1
ATOM 659 C C . LYS A 1 85 ? 19.223 0.237 -10.951 1.00 76.75 85 LYS A C 1
ATOM 661 O O . LYS A 1 85 ? 19.105 1.206 -11.699 1.00 76.75 85 LYS A O 1
ATOM 666 N N . ARG A 1 86 ? 18.172 -0.467 -10.533 1.00 81.81 86 ARG A N 1
ATOM 667 C CA . ARG A 1 86 ? 16.787 -0.090 -10.807 1.00 81.81 86 ARG A CA 1
ATOM 668 C C . ARG A 1 86 ? 16.022 0.195 -9.524 1.00 81.81 86 ARG A C 1
ATOM 670 O O . ARG A 1 86 ? 16.246 -0.453 -8.497 1.00 81.81 86 ARG A O 1
ATOM 677 N N . GLU A 1 87 ? 15.115 1.154 -9.621 1.00 89.94 87 GLU A N 1
ATOM 678 C CA . GLU A 1 87 ? 14.273 1.651 -8.542 1.00 89.94 87 GLU A CA 1
ATOM 679 C C . GLU A 1 87 ? 12.841 1.140 -8.669 1.00 89.94 87 GLU A C 1
ATOM 681 O O . GLU A 1 87 ? 12.310 0.982 -9.772 1.00 89.94 87 GLU A O 1
ATOM 686 N N . ILE A 1 88 ? 12.195 0.982 -7.518 1.00 92.88 88 ILE A N 1
ATOM 687 C CA . ILE A 1 88 ? 10.762 0.718 -7.404 1.00 92.88 88 ILE A CA 1
ATOM 688 C C . ILE A 1 88 ? 10.083 1.985 -6.892 1.00 92.88 88 ILE A C 1
ATOM 690 O O . ILE A 1 88 ? 10.551 2.594 -5.928 1.00 92.88 88 ILE A O 1
ATOM 694 N N . GLN A 1 89 ? 8.960 2.362 -7.500 1.00 94.69 89 GLN A N 1
ATOM 695 C CA . GLN A 1 89 ? 8.137 3.480 -7.039 1.00 94.69 89 GLN A CA 1
ATOM 696 C C . GLN A 1 89 ? 6.910 2.972 -6.283 1.00 94.69 89 GLN A C 1
ATOM 698 O O . GLN A 1 89 ? 6.339 1.936 -6.630 1.00 94.69 89 GLN A O 1
ATOM 703 N N . SER A 1 90 ? 6.492 3.709 -5.257 1.00 95.38 90 SER A N 1
ATOM 704 C CA . SER A 1 90 ? 5.311 3.365 -4.463 1.00 95.38 90 SER A CA 1
ATOM 705 C C . SER A 1 90 ? 4.554 4.596 -3.961 1.00 95.38 90 SER A C 1
ATOM 707 O O . SER A 1 90 ? 5.115 5.687 -3.822 1.00 95.38 90 SER A O 1
ATOM 709 N N . LEU A 1 91 ? 3.263 4.401 -3.692 1.00 95.75 91 LEU A N 1
ATOM 710 C CA . LEU A 1 91 ? 2.458 5.258 -2.829 1.00 95.75 91 LEU A CA 1
ATOM 711 C C . LEU A 1 91 ? 2.288 4.542 -1.489 1.00 95.75 91 LEU A C 1
ATOM 713 O O . LEU A 1 91 ? 1.830 3.399 -1.472 1.00 95.75 91 LEU A O 1
ATOM 717 N N . SER A 1 92 ? 2.629 5.189 -0.377 1.00 95.31 92 SER A N 1
ATOM 718 C CA . SER A 1 92 ? 2.608 4.546 0.936 1.00 95.31 92 SER A CA 1
ATOM 719 C C . SER A 1 92 ? 1.890 5.348 2.017 1.00 95.31 92 SER A C 1
ATOM 721 O O . SER A 1 92 ? 1.714 6.566 1.931 1.00 95.31 92 SER A O 1
ATOM 723 N N . PHE A 1 93 ? 1.411 4.626 3.025 1.00 95.75 93 PHE A N 1
ATOM 724 C CA . PHE A 1 93 ? 0.818 5.139 4.261 1.00 95.75 93 PHE A CA 1
ATOM 725 C C . PHE A 1 93 ? 0.981 4.077 5.359 1.00 95.75 93 PHE A C 1
ATOM 727 O O . PHE A 1 93 ? 1.476 2.980 5.103 1.00 95.75 93 PHE A O 1
ATOM 734 N N . LYS A 1 94 ? 0.552 4.369 6.588 1.00 95.31 94 LYS A N 1
ATOM 735 C CA . LYS A 1 94 ? 0.650 3.442 7.723 1.00 95.31 94 LYS A CA 1
ATOM 736 C C . LYS A 1 94 ? -0.700 3.071 8.316 1.00 95.31 94 LYS A C 1
ATOM 738 O O . LYS A 1 94 ? -1.636 3.868 8.334 1.00 95.31 94 LYS A O 1
ATOM 743 N N . ILE A 1 95 ? -0.745 1.872 8.884 1.00 96.44 95 ILE A N 1
ATOM 744 C CA . ILE A 1 95 ? -1.807 1.394 9.765 1.00 96.44 95 ILE A CA 1
ATOM 745 C C . ILE A 1 95 ? -1.213 1.246 11.163 1.00 96.44 95 ILE A C 1
ATOM 747 O O . ILE A 1 95 ? -0.330 0.411 11.386 1.00 96.44 95 ILE A O 1
ATOM 751 N N . GLY A 1 96 ? -1.680 2.082 12.087 1.00 95.69 96 GLY A N 1
ATOM 752 C CA . GLY A 1 96 ? -1.191 2.136 13.457 1.00 95.69 96 GLY A CA 1
ATOM 753 C C . GLY A 1 96 ? -1.733 1.030 14.365 1.00 95.69 96 GLY A C 1
ATOM 754 O O . GLY A 1 96 ? -2.673 0.302 14.040 1.00 95.69 96 GLY A O 1
ATOM 755 N N . THR A 1 97 ? -1.150 0.908 15.556 1.00 94.06 97 THR A N 1
ATOM 756 C CA . THR A 1 97 ? -1.572 -0.048 16.590 1.00 94.06 97 THR A CA 1
ATOM 757 C C . THR A 1 97 ? -2.782 0.423 17.395 1.00 94.06 97 THR A C 1
ATOM 759 O O . THR A 1 97 ? -3.471 -0.415 17.986 1.00 94.06 97 THR A O 1
ATOM 762 N N . LYS A 1 98 ? -3.041 1.735 17.426 1.00 93.12 98 LYS A N 1
ATOM 763 C CA . LYS A 1 98 ? -4.124 2.384 18.179 1.00 93.12 98 LYS A CA 1
ATOM 764 C C . LYS A 1 98 ? -4.866 3.392 17.289 1.00 93.12 98 LYS A C 1
ATOM 766 O O . LYS A 1 98 ? -4.243 3.965 16.394 1.00 93.12 98 LYS A O 1
ATOM 771 N N . PRO A 1 99 ? -6.164 3.626 17.539 1.00 92.88 99 PRO A N 1
ATOM 772 C CA . PRO A 1 99 ? -6.926 4.617 16.792 1.00 92.88 99 PRO A CA 1
ATOM 773 C C . PRO A 1 99 ? -6.406 6.033 17.077 1.00 92.88 99 PRO A C 1
ATOM 775 O O . PRO A 1 99 ? -5.927 6.328 18.174 1.00 92.88 99 PRO A O 1
ATOM 778 N N . HIS A 1 100 ? -6.506 6.903 16.076 1.00 90.19 100 HIS A N 1
ATOM 779 C CA . HIS A 1 100 ? -6.139 8.321 16.087 1.00 90.19 100 HIS A CA 1
ATOM 780 C C . HIS A 1 100 ? -4.673 8.627 16.420 1.00 90.19 100 HIS A C 1
ATOM 782 O O . HIS A 1 100 ? -4.338 9.772 16.743 1.00 90.19 100 HIS A O 1
ATOM 788 N N . LEU A 1 101 ? -3.781 7.637 16.318 1.00 89.94 101 LEU A N 1
ATOM 789 C CA . LEU A 1 101 ? -2.351 7.918 16.300 1.00 89.94 101 LEU A CA 1
ATOM 790 C C . LEU A 1 101 ? -2.029 8.778 15.079 1.00 89.94 101 LEU A C 1
ATOM 792 O O . LEU A 1 101 ? -2.524 8.528 13.984 1.00 89.94 101 LEU A O 1
ATOM 796 N N . LYS A 1 102 ? -1.208 9.807 15.292 1.00 84.00 102 LYS A N 1
ATOM 797 C CA . LYS A 1 102 ? -0.691 10.656 14.213 1.00 84.00 102 LYS A CA 1
ATOM 798 C C . LYS A 1 102 ? 0.640 10.149 13.691 1.00 84.00 102 LYS A C 1
ATOM 800 O O . LYS A 1 102 ? 0.874 10.222 12.497 1.00 84.00 102 LYS A O 1
ATOM 805 N N . ASP A 1 103 ? 1.451 9.590 14.584 1.00 84.19 103 ASP A N 1
ATOM 806 C CA . ASP A 1 103 ? 2.785 9.096 14.288 1.00 84.19 103 ASP A CA 1
ATOM 807 C C . ASP A 1 103 ? 3.029 7.787 15.039 1.00 84.19 103 ASP A C 1
ATOM 809 O O . ASP A 1 103 ? 2.691 7.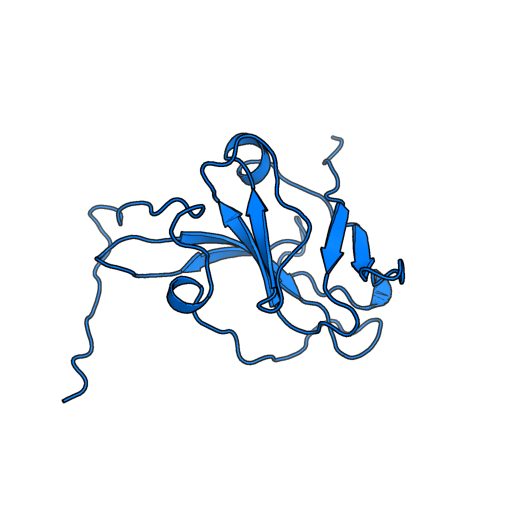646 16.216 1.00 84.19 103 ASP A O 1
ATOM 813 N N . GLU A 1 104 ? 3.632 6.824 14.349 1.00 88.19 104 GLU A N 1
ATOM 814 C CA . GLU A 1 104 ? 4.097 5.568 14.927 1.00 88.19 104 GLU A CA 1
ATOM 815 C C . GLU A 1 104 ? 5.295 5.049 14.125 1.00 88.19 104 GLU A C 1
ATOM 817 O O . GLU A 1 104 ? 5.356 5.165 12.888 1.00 88.19 104 GLU A O 1
ATOM 822 N N . TYR A 1 105 ? 6.273 4.494 14.837 1.00 82.50 105 TYR A N 1
ATOM 823 C CA . TYR A 1 105 ? 7.461 3.913 14.230 1.00 82.50 105 TYR A CA 1
ATOM 824 C C . TYR A 1 105 ? 7.283 2.406 14.044 1.00 82.50 105 TYR A C 1
ATOM 826 O O . TYR A 1 105 ? 6.991 1.679 14.990 1.00 82.50 105 TYR A O 1
ATOM 834 N N . PHE A 1 106 ? 7.522 1.949 12.820 1.00 76.12 106 PHE A N 1
ATOM 835 C CA . PHE A 1 106 ? 7.653 0.543 12.465 1.00 76.12 106 PHE A CA 1
ATOM 836 C C . PHE A 1 106 ? 8.997 0.377 11.764 1.00 76.12 106 PHE A C 1
ATOM 838 O O . PHE A 1 106 ? 9.430 1.285 11.052 1.00 76.12 106 PHE A O 1
ATOM 845 N N . GLN A 1 107 ? 9.642 -0.776 11.932 1.00 75.81 107 GLN A N 1
ATOM 846 C CA . GLN A 1 107 ? 10.753 -1.129 11.055 1.00 75.81 107 GLN A CA 1
ATOM 847 C C . GLN A 1 107 ? 10.190 -1.364 9.651 1.00 75.81 107 GLN A C 1
ATOM 849 O O . GLN A 1 107 ? 9.419 -2.303 9.443 1.00 75.81 107 GLN A O 1
ATOM 854 N N . SER A 1 108 ? 10.535 -0.490 8.706 1.00 75.25 108 SER A N 1
ATOM 855 C CA . SER A 1 108 ? 10.199 -0.689 7.301 1.00 75.25 108 SER A CA 1
ATOM 856 C C . SER A 1 108 ? 11.155 -1.715 6.698 1.00 75.25 108 SER A C 1
ATOM 858 O O . SER A 1 108 ? 12.370 -1.661 6.899 1.00 75.25 108 SER A O 1
ATOM 860 N N . LYS A 1 109 ? 10.595 -2.686 5.976 1.00 82.44 109 LYS A N 1
ATOM 861 C CA . LYS A 1 109 ? 11.384 -3.602 5.148 1.00 82.44 109 LYS A CA 1
ATOM 862 C C . LYS A 1 109 ? 11.696 -2.920 3.823 1.00 82.44 109 LYS A C 1
ATOM 864 O O . LYS A 1 109 ? 10.891 -2.128 3.333 1.00 82.44 109 LYS A O 1
ATOM 869 N N . SER A 1 110 ? 12.834 -3.250 3.222 1.00 86.56 110 SER A N 1
ATOM 870 C CA . SER A 1 110 ? 13.160 -2.723 1.900 1.00 86.56 110 SER A CA 1
ATOM 871 C C . SER A 1 110 ? 12.180 -3.265 0.856 1.00 86.56 110 SER A C 1
ATOM 873 O O . SER A 1 110 ? 11.992 -4.479 0.761 1.00 86.56 110 SER A O 1
ATOM 875 N N . LEU A 1 111 ? 11.585 -2.395 0.027 1.00 88.56 111 LEU A N 1
ATOM 876 C CA . LEU A 1 111 ? 10.689 -2.834 -1.055 1.00 88.56 111 LEU A CA 1
ATOM 877 C C . LEU A 1 111 ? 11.394 -3.794 -2.010 1.00 88.56 111 LEU A C 1
ATOM 879 O O . LEU A 1 111 ? 10.791 -4.755 -2.472 1.00 88.56 111 LEU A O 1
ATOM 883 N N . THR A 1 112 ? 12.691 -3.599 -2.239 1.00 87.00 112 THR A N 1
ATOM 884 C CA . THR A 1 112 ? 13.511 -4.489 -3.073 1.00 87.00 112 THR A CA 1
ATOM 885 C C . THR A 1 112 ? 13.510 -5.954 -2.612 1.00 87.00 112 THR A C 1
ATOM 887 O O . THR A 1 112 ? 13.770 -6.848 -3.424 1.00 87.00 112 THR A O 1
ATOM 890 N N . GLU A 1 113 ? 13.199 -6.204 -1.337 1.00 86.88 113 GLU A N 1
ATOM 891 C CA . GLU A 1 113 ? 13.154 -7.529 -0.716 1.00 86.88 113 GLU A CA 1
ATOM 892 C C . GLU A 1 113 ? 11.741 -8.120 -0.665 1.00 86.88 113 GLU A C 1
ATOM 894 O O . GLU A 1 113 ? 11.599 -9.341 -0.715 1.00 86.88 113 GLU A O 1
ATOM 899 N N . ILE A 1 114 ? 10.704 -7.281 -0.555 1.00 90.12 114 ILE A N 1
ATOM 900 C CA . ILE A 1 114 ? 9.336 -7.739 -0.260 1.00 90.12 114 ILE A CA 1
ATOM 901 C C . ILE A 1 114 ? 8.376 -7.713 -1.449 1.00 90.12 114 ILE A C 1
ATOM 903 O O . ILE A 1 114 ? 7.333 -8.361 -1.377 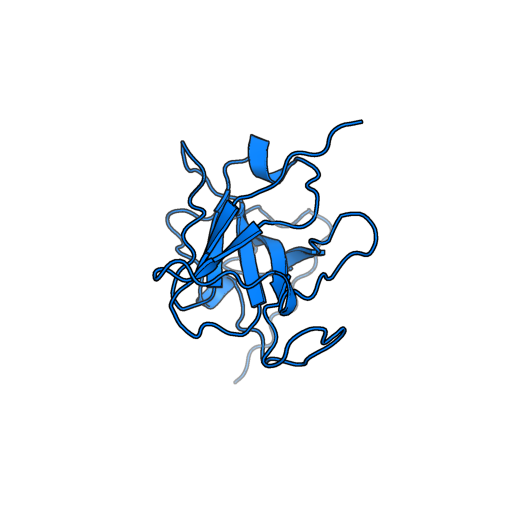1.00 90.12 114 ILE A O 1
ATOM 907 N N . VAL A 1 115 ? 8.698 -6.994 -2.530 1.00 92.25 115 VAL A N 1
ATOM 908 C CA . VAL A 1 115 ? 7.805 -6.915 -3.694 1.00 92.25 115 VAL A CA 1
ATOM 909 C C . VAL A 1 115 ? 7.869 -8.168 -4.562 1.00 92.25 115 VAL A C 1
ATOM 911 O O . VAL A 1 115 ? 8.914 -8.802 -4.735 1.00 92.25 115 VAL A O 1
ATOM 914 N N . ASN A 1 116 ? 6.751 -8.470 -5.218 1.00 91.38 116 ASN A N 1
ATOM 915 C CA . ASN A 1 116 ? 6.711 -9.430 -6.305 1.00 91.38 116 ASN A CA 1
ATOM 916 C C . ASN A 1 116 ? 7.380 -8.830 -7.550 1.00 91.38 116 ASN A C 1
ATOM 918 O O . ASN A 1 116 ? 6.823 -7.964 -8.230 1.00 91.38 116 ASN A O 1
ATOM 922 N N . LYS A 1 117 ? 8.576 -9.330 -7.866 1.00 89.81 117 LYS A N 1
ATOM 923 C CA . LYS A 1 117 ? 9.410 -8.834 -8.970 1.00 89.81 117 LYS A CA 1
ATOM 924 C C . LYS A 1 117 ? 8.812 -9.064 -10.361 1.00 89.81 117 LYS A C 1
ATOM 926 O O . LYS A 1 117 ? 9.238 -8.403 -11.298 1.00 89.81 117 LYS A O 1
ATOM 931 N N . ASN A 1 118 ? 7.843 -9.973 -10.495 1.00 90.56 118 ASN A N 1
ATOM 932 C CA . ASN A 1 118 ? 7.153 -10.218 -11.765 1.00 90.56 118 ASN A CA 1
ATOM 933 C C . ASN A 1 118 ? 6.057 -9.182 -12.043 1.00 90.56 118 ASN A C 1
ATOM 935 O O . ASN A 1 118 ? 5.622 -9.051 -13.181 1.00 90.56 118 ASN A O 1
ATOM 939 N N . LEU A 1 119 ? 5.595 -8.479 -11.005 1.00 91.94 119 LEU A N 1
ATOM 940 C CA . LEU A 1 119 ? 4.543 -7.471 -11.110 1.00 91.94 119 LEU A CA 1
ATOM 941 C C . LEU A 1 119 ? 5.130 -6.059 -11.083 1.00 91.94 119 LEU A C 1
ATOM 943 O O . LEU A 1 119 ? 4.713 -5.200 -11.861 1.00 91.94 119 LEU A O 1
ATOM 947 N N . ALA A 1 120 ? 6.078 -5.801 -10.181 1.00 92.69 120 ALA A N 1
ATOM 948 C CA . ALA A 1 120 ? 6.646 -4.473 -9.983 1.00 92.69 120 ALA A CA 1
ATOM 949 C C . ALA A 1 120 ? 7.401 -3.975 -11.227 1.00 92.69 120 ALA A C 1
ATOM 951 O O . ALA A 1 120 ? 8.198 -4.703 -11.821 1.00 92.69 120 ALA A O 1
ATOM 952 N N . ILE A 1 121 ? 7.194 -2.706 -11.580 1.00 90.69 121 ILE A N 1
ATOM 953 C CA . ILE A 1 121 ? 7.988 -2.031 -12.607 1.00 90.69 121 ILE A CA 1
ATOM 954 C C . ILE A 1 121 ? 9.282 -1.528 -11.969 1.00 90.69 121 ILE A C 1
ATOM 956 O O . ILE A 1 121 ? 9.273 -0.774 -10.995 1.00 90.69 121 ILE A O 1
ATOM 960 N N . PHE A 1 122 ? 10.402 -1.944 -12.554 1.00 88.06 122 PHE A N 1
ATOM 961 C CA . PHE A 1 122 ? 11.741 -1.508 -12.183 1.00 88.06 122 PHE A CA 1
ATOM 962 C C . PHE A 1 122 ? 12.207 -0.438 -13.164 1.00 88.06 122 PHE A C 1
ATOM 964 O O . PHE A 1 122 ? 12.520 -0.738 -14.315 1.00 88.06 122 PHE A O 1
ATOM 971 N N . THR A 1 123 ? 12.262 0.804 -12.699 1.00 84.25 123 THR A N 1
ATOM 972 C CA . THR A 1 123 ? 12.738 1.943 -13.495 1.00 84.25 123 THR A CA 1
ATOM 973 C C . THR A 1 123 ? 14.249 2.063 -13.381 1.00 84.25 123 THR A C 1
ATOM 975 O O . THR A 1 123 ? 14.792 1.916 -12.288 1.00 84.25 123 THR A O 1
ATOM 978 N N . GLU A 1 124 ? 14.943 2.330 -14.485 1.00 81.81 124 GLU A N 1
ATOM 979 C CA . GLU A 1 124 ? 16.369 2.654 -14.415 1.00 81.81 124 GLU A CA 1
ATOM 980 C C . GLU A 1 124 ? 16.582 3.943 -13.621 1.00 81.81 124 GLU A C 1
ATOM 982 O O . GLU A 1 124 ? 15.754 4.857 -13.649 1.00 81.81 124 GLU A O 1
ATOM 987 N N . LEU A 1 125 ? 17.691 3.987 -12.888 1.00 76.81 125 LEU A N 1
ATOM 988 C CA . LEU A 1 125 ? 18.147 5.211 -12.249 1.00 76.81 125 LEU A CA 1
ATOM 989 C C . LEU A 1 125 ? 18.370 6.300 -13.297 1.00 76.81 125 LEU A C 1
ATOM 991 O O . LEU A 1 125 ? 18.850 6.024 -14.399 1.00 76.81 125 LEU A O 1
ATOM 995 N N . ASP A 1 126 ? 18.059 7.547 -12.946 1.00 69.38 126 ASP A N 1
ATOM 996 C CA . ASP A 1 126 ? 18.437 8.655 -13.811 1.00 69.38 126 ASP A CA 1
ATOM 997 C C . ASP A 1 126 ? 19.969 8.761 -13.922 1.00 69.38 126 ASP A C 1
ATOM 999 O O . ASP A 1 126 ? 20.727 8.314 -13.058 1.00 69.38 126 ASP A O 1
ATOM 1003 N N . GLN A 1 127 ? 20.440 9.367 -15.012 1.00 69.19 127 GLN A N 1
ATOM 1004 C CA . GLN A 1 127 ? 21.869 9.508 -15.323 1.00 69.19 127 GLN A CA 1
ATOM 1005 C C . GLN A 1 127 ? 22.675 10.325 -14.295 1.00 69.19 127 GLN A C 1
ATOM 1007 O O . GLN A 1 127 ? 23.896 10.409 -14.405 1.00 69.19 127 GLN A O 1
ATOM 1012 N N . TYR A 1 128 ? 22.008 10.943 -13.317 1.00 72.38 128 TYR A N 1
ATOM 1013 C CA . TYR A 1 128 ? 22.625 11.748 -12.266 1.00 72.38 128 TYR A CA 1
ATOM 1014 C C . TYR A 1 128 ? 22.657 11.024 -10.913 1.00 72.38 128 TYR A C 1
ATOM 1016 O O . TYR A 1 128 ? 23.247 11.530 -9.958 1.00 72.38 128 TYR A O 1
ATOM 1024 N N . SER A 1 129 ? 22.063 9.834 -10.825 1.00 65.75 129 SER A N 1
ATOM 1025 C CA . SER A 1 129 ? 21.992 9.048 -9.602 1.00 65.75 129 SER A CA 1
ATOM 1026 C C . SER A 1 129 ? 23.271 8.238 -9.377 1.00 65.75 129 SER A C 1
ATOM 1028 O O . SER A 1 129 ? 23.623 7.348 -10.153 1.00 65.75 129 SER A O 1
ATOM 1030 N N . THR A 1 130 ? 23.964 8.499 -8.269 1.00 63.19 130 THR A N 1
ATOM 1031 C CA . THR A 1 130 ? 25.104 7.695 -7.802 1.00 63.19 130 THR A CA 1
ATOM 1032 C C . THR A 1 130 ? 24.661 6.665 -6.764 1.00 63.19 130 THR A C 1
ATOM 1034 O O . THR A 1 130 ? 24.187 7.038 -5.692 1.00 63.19 130 THR A O 1
ATOM 1037 N N . VAL A 1 131 ? 24.859 5.373 -7.050 1.00 63.66 131 VAL A N 1
ATOM 1038 C CA . VAL A 1 131 ? 24.666 4.280 -6.079 1.00 63.66 131 VAL A CA 1
ATOM 1039 C C . VAL A 1 131 ? 25.994 3.974 -5.400 1.00 63.66 131 VAL A C 1
ATOM 1041 O O . VAL A 1 131 ? 26.942 3.547 -6.058 1.00 63.66 131 VAL A O 1
ATOM 1044 N N . SER A 1 132 ? 26.057 4.164 -4.086 1.00 58.81 132 SER A N 1
ATOM 1045 C CA . SER A 1 132 ? 27.188 3.714 -3.274 1.00 58.81 132 SER A CA 1
ATOM 1046 C C . SER A 1 132 ? 26.937 2.277 -2.821 1.00 58.81 132 SER A C 1
ATOM 1048 O O . SER A 1 132 ? 26.100 2.039 -1.953 1.00 58.81 132 SER A O 1
ATOM 1050 N N . GLU A 1 133 ? 27.643 1.309 -3.402 1.00 56.41 133 GLU A N 1
ATOM 1051 C CA . GLU A 1 133 ? 27.625 -0.076 -2.923 1.00 56.41 133 GLU A CA 1
ATOM 1052 C C . GLU A 1 133 ? 28.561 -0.202 -1.712 1.00 56.41 133 GLU A C 1
ATOM 1054 O O . GLU A 1 133 ? 29.785 -0.232 -1.847 1.00 56.41 133 GLU A O 1
ATOM 1059 N N . THR A 1 134 ? 28.006 -0.265 -0.500 1.00 53.09 134 THR A N 1
ATOM 1060 C CA . THR A 1 134 ? 28.777 -0.691 0.675 1.00 53.09 134 THR A CA 1
ATOM 1061 C C . THR A 1 134 ? 28.978 -2.202 0.618 1.00 53.09 134 THR A C 1
ATOM 1063 O O . THR A 1 134 ? 28.151 -2.972 1.103 1.00 53.09 134 THR A O 1
ATOM 1066 N N . SER A 1 135 ? 30.096 -2.629 0.023 1.00 40.69 135 SER A N 1
ATOM 1067 C CA . SER A 1 135 ? 30.602 -3.999 0.146 1.00 40.69 135 SER A CA 1
ATOM 1068 C C . SER A 1 135 ? 30.818 -4.321 1.622 1.00 40.69 135 SER A C 1
ATOM 1070 O O . SER A 1 135 ? 31.776 -3.852 2.238 1.00 40.69 135 SER A O 1
ATOM 1072 N N . THR A 1 136 ? 29.914 -5.109 2.196 1.00 43.75 136 THR A N 1
ATOM 1073 C CA . THR A 1 136 ? 30.124 -5.690 3.522 1.00 43.75 136 THR A CA 1
ATOM 1074 C C . THR A 1 136 ? 31.002 -6.918 3.312 1.00 43.75 136 THR A C 1
ATOM 1076 O O . THR A 1 136 ? 30.625 -7.822 2.567 1.00 43.75 136 THR A O 1
ATOM 1079 N N . LYS A 1 137 ? 32.217 -6.865 3.854 1.00 36.22 137 LYS A N 1
ATOM 1080 C CA . LYS A 1 137 ? 33.254 -7.890 3.714 1.00 36.22 137 LYS A CA 1
ATOM 1081 C C . LYS A 1 137 ? 33.070 -9.002 4.739 1.00 36.22 137 LYS A C 1
ATOM 1083 O O . LYS A 1 137 ? 32.632 -8.670 5.862 1.00 36.22 137 LYS A O 1
#

Sequence (137 aa):
MYSPTLKIKVPNGYKGEVNLVLSNVDDNILIVDSNGTGYLDEWTFNKTYSRPIVEQMDGKNLDEYLIGFSPSTFFGKGKSCCVAKREIQSLSFKIGTKPHLKDEYFQSKSLTEIVNKNLAIFTELDQYSTVSETSTK

Foldseek 3Di:
DDFAAAEAEEAPPDWWKAWAWEWPDPAWFRDADNLNYTYHYPVRQPGQHAYYFYAYPVGHTQSQQKAAPDPPRSWDWDWFDDDVQWIIITTMTTGHPDGNDHDDDDPRDGCVPPDDPNIHDTHHDPPPDDDDDPPDD

pLDDT: mean 87.92, std 12.57, range [36.22, 98.31]

Secondary structure (DSSP, 8-state):
-PPP--EEEE-TT--EEEEEEEB--SS-B-B--TTSEEEE-HHHHTS---S-EEEETT--B-GGGEE-SBTTTBSEEEEEEEETTEEEEEEEEEE-SSTT-S-----PPPHHHHS-TTTB-EEEPPTTPPP------

Radius of gyration: 15.41 Å; chains: 1; bounding box: 48×29×34 Å